Protein AF-A0A1M4LFA0-F1 (afdb_monomer)

Sequence (51 aa):
MNQNTPSPKKAVTLSGDQSSGGDSAGSTLTPMLIGGLVLVIIGGIAVMMFV

Solvent-accessible surface area (backbone atoms only — not comparable to full-atom values): 3379 Å² total; per-residue (Å²): 142,83,91,83,74,81,73,79,73,76,75,79,72,77,50,63,59,68,76,57,51,58,55,97,84,71,44,69,50,59,60,50,53,52,53,51,51,53,52,51,53,53,52,50,52,54,52,62,73,74,108

Secondary structure (DSSP, 8-state):
----PPP--------HHHHTT--TT--SHHHHHHHHHHHHHHHHHHHHHH-

Radius of gyration: 23.6 Å; Cα contacts (8 Å, |Δi|>4): 8; chains: 1; bounding box: 57×36×57 Å

Structure (mmCIF, N/CA/C/O backbone):
data_AF-A0A1M4LFA0-F1
#
_entry.id   AF-A0A1M4LFA0-F1
#
loop_
_atom_site.group_PDB
_atom_site.id
_atom_site.type_symbol
_atom_site.label_atom_id
_atom_site.label_alt_id
_atom_site.label_comp_id
_atom_site.label_asym_id
_atom_site.label_entity_id
_atom_site.label_seq_id
_atom_site.pdbx_PDB_ins_code
_atom_site.Cartn_x
_atom_site.Cartn_y
_atom_site.Cartn_z
_atom_site.occupancy
_atom_site.B_iso_or_equiv
_atom_site.auth_seq_id
_atom_site.auth_comp_id
_atom_site.auth_asym_id
_atom_site.auth_atom_id
_atom_site.pdbx_PDB_model_num
ATOM 1 N N . MET A 1 1 ? -44.667 -28.071 38.855 1.00 39.22 1 MET A N 1
ATOM 2 C CA . MET A 1 1 ? -43.637 -27.019 38.728 1.00 39.22 1 MET A CA 1
ATOM 3 C C . MET A 1 1 ? -42.535 -27.565 37.820 1.00 39.22 1 MET A C 1
ATOM 5 O O . MET A 1 1 ? -41.788 -28.413 38.279 1.00 39.22 1 MET A O 1
ATOM 9 N N . ASN A 1 2 ? -42.497 -27.205 36.531 1.00 42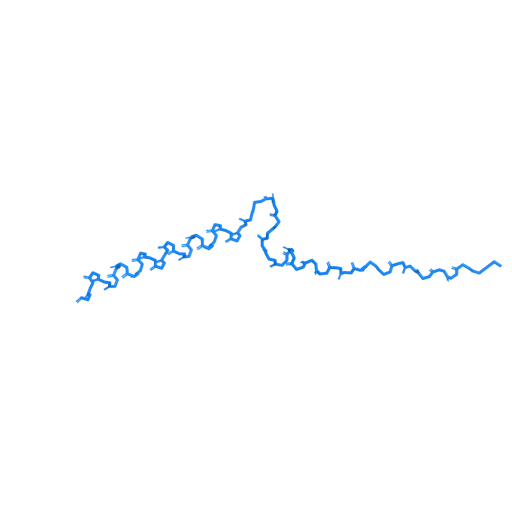.81 2 ASN A N 1
ATOM 10 C CA . ASN A 1 2 ? -41.489 -27.706 35.580 1.00 42.81 2 ASN A CA 1
ATOM 11 C C . ASN A 1 2 ? -40.867 -26.518 34.823 1.00 42.81 2 ASN A C 1
ATOM 13 O O . ASN A 1 2 ? -41.540 -25.887 34.014 1.00 42.81 2 ASN A O 1
ATOM 17 N N . GLN A 1 3 ? -39.616 -26.186 35.146 1.00 58.06 3 GLN A N 1
ATOM 18 C CA . GLN A 1 3 ? -38.902 -24.967 34.731 1.00 58.06 3 GLN A CA 1
ATOM 19 C C . GLN A 1 3 ? -38.018 -25.209 33.492 1.00 58.06 3 GLN A C 1
ATOM 21 O O . GLN A 1 3 ? -36.800 -25.089 33.563 1.00 58.06 3 GLN A O 1
ATOM 26 N N . ASN A 1 4 ? -38.615 -25.537 32.344 1.00 59.56 4 ASN A N 1
ATOM 27 C CA . ASN A 1 4 ? -37.881 -25.606 31.072 1.00 59.56 4 ASN A CA 1
ATOM 28 C C . ASN A 1 4 ? -38.114 -24.334 30.249 1.00 59.56 4 ASN A C 1
ATOM 30 O O . ASN A 1 4 ? -38.862 -24.341 29.273 1.00 59.56 4 ASN A O 1
ATOM 34 N N . THR A 1 5 ? -37.477 -23.232 30.641 1.00 62.12 5 THR A N 1
ATOM 35 C CA . THR A 1 5 ? -37.384 -22.035 29.794 1.00 62.12 5 THR A CA 1
ATOM 36 C C . THR A 1 5 ? -36.110 -22.117 28.951 1.00 62.12 5 THR A C 1
ATOM 38 O O . THR A 1 5 ? -35.023 -22.189 29.530 1.00 62.12 5 THR A O 1
ATOM 41 N N . PRO A 1 6 ? -36.191 -22.120 27.608 1.00 57.00 6 PRO A N 1
ATOM 42 C CA . PRO A 1 6 ? -35.006 -22.118 26.761 1.00 57.00 6 PRO A CA 1
ATOM 43 C C . PRO A 1 6 ? -34.221 -20.823 26.992 1.00 57.00 6 PRO A C 1
ATOM 45 O O . PRO A 1 6 ? -34.744 -19.727 26.795 1.00 57.00 6 PRO A O 1
ATOM 48 N N . SER A 1 7 ? -32.966 -20.956 27.427 1.00 61.28 7 SER A N 1
ATOM 49 C CA . SER A 1 7 ? -32.020 -19.848 27.560 1.00 61.28 7 SER A CA 1
ATOM 50 C C . SER A 1 7 ? -32.003 -19.022 26.271 1.00 61.28 7 SER A C 1
ATOM 52 O O . SER A 1 7 ? -31.929 -19.618 25.188 1.00 61.28 7 SER A O 1
ATOM 54 N N . PRO A 1 8 ? -32.048 -17.679 26.337 1.00 55.47 8 PRO A N 1
ATOM 55 C CA . PRO A 1 8 ? -31.941 -16.867 25.139 1.00 55.47 8 PRO A CA 1
ATOM 56 C C . PRO A 1 8 ? -30.574 -17.155 24.526 1.00 55.47 8 PRO A C 1
ATOM 58 O O . PRO A 1 8 ? -29.536 -16.818 25.098 1.00 55.47 8 PRO A O 1
ATOM 61 N N . LYS A 1 9 ? -30.567 -17.845 23.378 1.00 57.41 9 LYS A N 1
ATOM 62 C CA . LYS A 1 9 ? -29.381 -17.962 22.534 1.00 57.41 9 LYS A CA 1
ATOM 63 C C . LYS A 1 9 ? -28.921 -16.535 22.302 1.00 57.41 9 LYS A C 1
ATOM 65 O O . LYS A 1 9 ? -29.624 -15.778 21.637 1.00 57.41 9 LYS A O 1
ATOM 70 N N . LYS A 1 10 ? -27.790 -16.167 22.910 1.00 56.31 10 LYS A N 1
ATOM 71 C CA . LYS A 1 10 ? -27.069 -14.931 22.628 1.00 56.31 10 LYS A CA 1
ATOM 72 C C . LYS A 1 10 ? -26.969 -14.878 21.113 1.00 56.31 10 LYS A C 1
ATOM 74 O O . LYS A 1 10 ? -26.254 -15.692 20.530 1.00 56.31 10 LYS A O 1
ATOM 79 N N . ALA A 1 11 ? -27.785 -14.034 20.486 1.00 56.25 11 ALA A N 1
ATOM 80 C CA . ALA A 1 11 ? -27.690 -13.812 19.064 1.00 56.25 11 ALA A CA 1
ATOM 81 C C . ALA A 1 11 ? -26.250 -13.361 18.867 1.00 56.25 11 ALA A C 1
ATOM 83 O O . ALA A 1 11 ? -25.840 -12.326 19.391 1.00 56.25 11 ALA A O 1
ATOM 84 N N . VAL A 1 12 ? -25.449 -14.202 18.222 1.00 58.81 12 VAL A N 1
ATOM 85 C CA . VAL A 1 12 ? -24.173 -13.767 17.683 1.00 58.81 12 VAL A CA 1
ATOM 86 C C . VAL A 1 12 ? -24.580 -12.896 16.508 1.00 58.81 12 VAL A C 1
ATOM 88 O O . VAL A 1 12 ? -24.615 -13.336 15.364 1.00 58.81 12 VAL A O 1
AT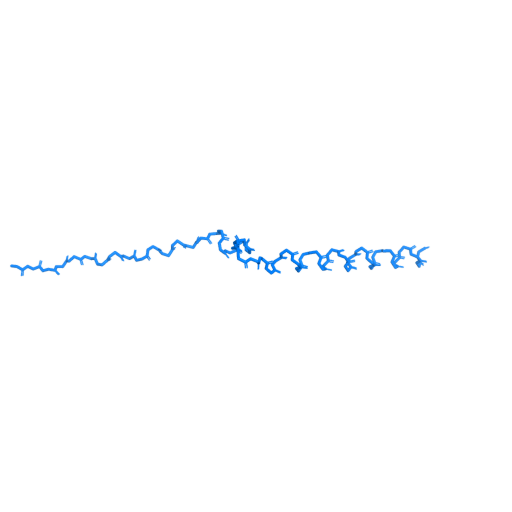OM 91 N N . THR A 1 13 ? -25.021 -11.678 16.816 1.00 57.06 13 THR A N 1
ATOM 92 C CA . THR A 1 13 ? -24.985 -10.566 15.890 1.00 57.06 13 THR A CA 1
ATOM 93 C C . THR A 1 13 ? -23.516 -10.443 15.546 1.00 57.06 13 THR A C 1
ATOM 95 O O . THR A 1 13 ? -22.724 -9.865 16.284 1.00 57.06 13 THR A O 1
ATOM 98 N N . LEU A 1 14 ? -23.139 -11.122 14.466 1.00 59.06 14 LEU A N 1
ATOM 99 C CA . LEU A 1 14 ? -21.959 -10.817 13.688 1.00 59.06 14 LEU A CA 1
ATOM 100 C C . LEU A 1 14 ? -22.176 -9.376 13.236 1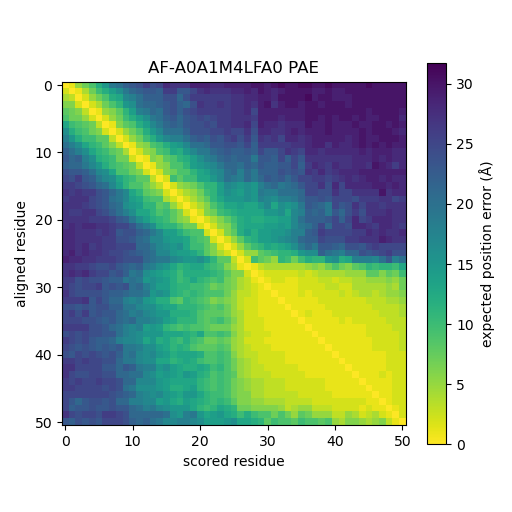.00 59.06 14 LEU A C 1
ATOM 102 O O . LEU A 1 14 ? -22.769 -9.135 12.188 1.00 59.06 14 LEU A O 1
ATOM 106 N N . SER A 1 15 ? -21.829 -8.421 14.099 1.00 56.25 15 SER A N 1
ATOM 107 C CA . SER A 1 15 ? -21.822 -7.011 13.756 1.00 56.25 15 SER A CA 1
ATOM 108 C C . SER A 1 15 ? -20.850 -6.881 12.593 1.00 56.25 15 SER A C 1
ATOM 110 O O . SER A 1 15 ? -19.635 -6.922 12.783 1.00 56.25 15 SER A O 1
ATOM 112 N N . GLY A 1 16 ? -21.383 -6.774 11.375 1.00 54.06 16 GLY A N 1
ATOM 113 C CA . GLY A 1 16 ? -20.600 -6.436 10.187 1.00 54.06 16 GLY A CA 1
ATOM 114 C C . GLY A 1 16 ? -19.824 -5.132 10.392 1.00 54.06 16 GLY A C 1
ATOM 115 O O . GLY A 1 16 ? -18.735 -4.979 9.839 1.00 54.06 16 GLY A O 1
ATOM 116 N N . ASP A 1 17 ? -20.316 -4.268 11.285 1.00 53.81 17 ASP A N 1
ATOM 117 C CA . ASP A 1 17 ? -19.643 -3.072 11.796 1.00 53.81 17 ASP A CA 1
ATOM 118 C C . ASP A 1 17 ? -18.296 -3.379 12.474 1.00 53.81 17 ASP A C 1
ATOM 120 O O . ASP A 1 17 ? -17.320 -2.665 12.262 1.00 53.81 17 ASP A O 1
ATOM 124 N N . GLN A 1 18 ? -18.193 -4.499 13.200 1.00 50.53 18 GLN A N 1
ATOM 125 C CA . GLN A 1 18 ? -16.965 -4.913 13.890 1.00 50.53 18 GLN A CA 1
ATOM 126 C C . GLN A 1 18 ? -15.977 -5.627 12.953 1.00 50.53 18 GLN A C 1
ATOM 128 O O . GLN A 1 18 ? -14.766 -5.583 13.161 1.00 50.53 18 GLN A O 1
ATOM 133 N N . SER A 1 19 ? -16.473 -6.248 11.875 1.00 54.38 19 SER A N 1
ATOM 134 C CA . SER A 1 19 ? -15.612 -6.782 10.805 1.00 54.38 19 SER A CA 1
ATOM 135 C C . SER A 1 19 ? -15.059 -5.692 9.879 1.00 54.38 19 SER A C 1
ATOM 137 O O . SER A 1 19 ? -14.062 -5.908 9.194 1.00 54.38 19 SER A O 1
ATOM 139 N N . SER A 1 20 ? -15.675 -4.507 9.893 1.00 56.97 20 SER A N 1
ATOM 140 C CA . SER A 1 20 ? -15.333 -3.378 9.026 1.00 56.97 20 SER A CA 1
ATOM 141 C C . SER A 1 20 ? -14.356 -2.405 9.688 1.00 56.97 20 SER A C 1
ATOM 143 O O . SER A 1 20 ? -14.470 -1.209 9.478 1.00 56.97 20 SER A O 1
ATOM 145 N N . GLY A 1 21 ? -13.416 -2.878 10.518 1.00 55.47 21 GLY A N 1
ATOM 146 C CA . GLY A 1 21 ? -12.313 -2.075 11.084 1.00 55.47 21 GLY A CA 1
ATOM 147 C C . GLY A 1 21 ? -12.703 -0.714 11.684 1.00 55.47 21 GLY A C 1
ATOM 148 O O . GLY A 1 21 ? -11.863 0.184 11.763 1.00 55.47 21 GLY A O 1
ATOM 149 N N . GLY A 1 22 ? -13.967 -0.549 12.067 1.00 59.59 22 GLY A N 1
ATOM 150 C CA . GLY A 1 22 ? -14.622 0.726 12.321 1.00 59.59 22 GLY A CA 1
ATOM 151 C C . GLY A 1 22 ? -15.136 0.817 13.745 1.00 59.59 22 GLY A C 1
ATOM 152 O O . GLY A 1 22 ? -16.168 1.429 13.980 1.00 59.59 22 GLY A O 1
ATOM 153 N N . ASP A 1 23 ? -14.436 0.213 14.703 1.00 55.28 23 ASP A N 1
ATOM 154 C CA . ASP A 1 23 ? -14.702 0.494 16.105 1.00 55.28 23 ASP A CA 1
ATOM 155 C C . ASP A 1 23 ? -14.056 1.849 16.432 1.00 55.28 23 ASP A C 1
ATOM 157 O O . ASP A 1 23 ? -12.846 2.045 16.288 1.00 55.28 23 ASP A O 1
ATOM 161 N N . SER A 1 24 ? -14.891 2.806 16.842 1.00 55.88 24 SER A N 1
ATOM 162 C CA . SER A 1 24 ? -14.606 4.215 17.167 1.00 55.88 24 SER A CA 1
ATOM 163 C C . SER A 1 24 ? -13.582 4.450 18.300 1.00 55.88 24 SER A C 1
ATOM 165 O O . SER A 1 24 ? -13.577 5.510 18.920 1.00 55.88 24 SER A O 1
ATOM 167 N N . ALA A 1 25 ? -12.709 3.479 18.578 1.00 59.44 25 ALA A N 1
ATOM 168 C CA . ALA A 1 25 ? -11.662 3.487 19.599 1.00 59.44 25 ALA A CA 1
ATOM 169 C C . ALA A 1 25 ? -10.236 3.674 19.029 1.00 59.44 25 ALA A C 1
ATOM 171 O O . ALA A 1 25 ? -9.256 3.511 19.750 1.00 59.44 25 ALA A O 1
ATOM 172 N N . GLY A 1 26 ? -10.108 4.047 17.752 1.00 63.31 26 GLY A N 1
ATOM 173 C CA . GLY A 1 26 ? -8.820 4.218 17.073 1.00 63.31 26 GLY A CA 1
ATOM 174 C C . GLY A 1 26 ? -8.592 3.096 16.070 1.00 63.31 26 GLY A C 1
ATOM 175 O 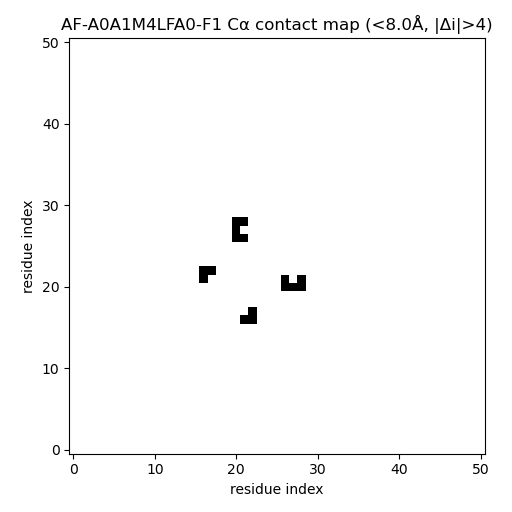O . GLY A 1 26 ? -7.862 2.144 16.332 1.00 63.31 26 GLY A O 1
ATOM 176 N N . SER A 1 27 ? -9.259 3.207 14.920 1.00 64.81 27 SER A N 1
ATOM 177 C CA . SER A 1 27 ? -9.149 2.253 13.817 1.00 64.81 27 SER A CA 1
ATOM 178 C C . SER A 1 27 ? -7.687 2.086 13.397 1.00 64.81 27 SER A C 1
ATOM 180 O O . SER A 1 27 ? -7.059 3.042 12.949 1.00 64.81 27 SER A O 1
ATOM 182 N N . THR A 1 28 ? -7.149 0.870 13.520 1.00 71.88 28 THR A N 1
ATOM 183 C CA . THR A 1 28 ? -5.842 0.477 12.962 1.00 71.88 28 THR A CA 1
ATOM 184 C C . THR A 1 28 ? -5.911 0.244 11.449 1.00 71.88 28 THR A C 1
ATOM 186 O O . THR A 1 28 ? -4.880 0.201 10.778 1.00 71.88 28 THR A O 1
ATOM 189 N N . LEU A 1 29 ? -7.124 0.155 10.892 1.00 79.31 29 LEU A N 1
ATOM 190 C CA . LEU A 1 29 ? -7.374 -0.007 9.463 1.00 79.31 29 LEU A CA 1
ATOM 191 C C . LEU A 1 29 ? -7.017 1.273 8.695 1.00 79.31 29 LEU A C 1
ATOM 193 O O . LEU A 1 29 ? -6.301 1.226 7.698 1.00 79.31 29 LEU A O 1
ATOM 197 N N . THR A 1 30 ? -7.457 2.430 9.191 1.00 82.75 30 THR A N 1
ATOM 198 C CA . THR A 1 30 ? -7.188 3.736 8.574 1.00 82.75 30 THR A CA 1
ATOM 199 C C . THR A 1 30 ? -5.690 4.049 8.422 1.00 82.75 30 THR A C 1
ATOM 201 O O . THR A 1 30 ? -5.278 4.369 7.305 1.00 82.75 30 THR A O 1
ATOM 204 N N . PRO A 1 31 ? -4.830 3.928 9.459 1.00 85.62 31 PRO A N 1
ATOM 205 C CA . PRO A 1 31 ? -3.397 4.169 9.305 1.00 85.62 31 PRO A CA 1
ATOM 206 C C . PRO A 1 31 ? -2.725 3.147 8.378 1.00 85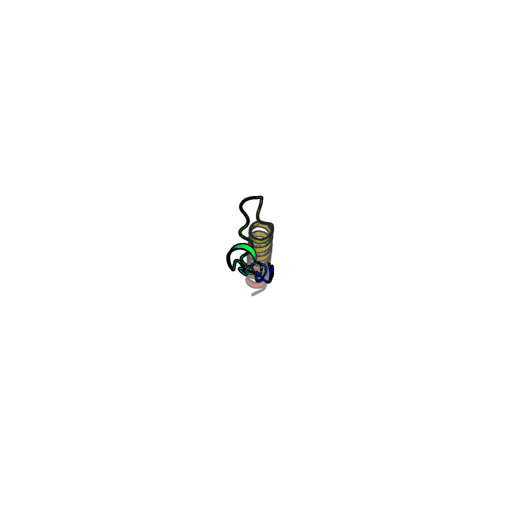.62 31 PRO A C 1
ATOM 208 O O . PRO A 1 31 ? -1.795 3.510 7.661 1.00 85.62 31 PRO A O 1
ATOM 211 N N . MET A 1 32 ? -3.210 1.901 8.320 1.00 88.75 32 MET A N 1
ATOM 212 C CA . MET A 1 32 ? -2.688 0.884 7.400 1.00 88.75 32 MET A CA 1
ATOM 213 C C . MET A 1 32 ? -3.013 1.211 5.934 1.00 88.75 32 MET A C 1
ATOM 215 O O . MET A 1 32 ? -2.136 1.112 5.076 1.00 88.75 32 MET A O 1
ATOM 219 N N . LEU A 1 33 ? -4.241 1.658 5.646 1.00 90.31 33 LEU A N 1
ATOM 220 C CA . LEU A 1 33 ? -4.650 2.087 4.304 1.00 90.31 33 LEU A CA 1
ATOM 221 C C . LEU A 1 33 ? -3.878 3.326 3.840 1.00 90.31 33 LEU A C 1
ATOM 223 O O . LEU A 1 33 ? -3.404 3.366 2.705 1.00 90.31 33 LEU A O 1
ATOM 227 N N . ILE A 1 34 ? -3.701 4.309 4.727 1.00 93.38 34 ILE A N 1
ATOM 228 C CA . ILE A 1 34 ? -2.901 5.506 4.440 1.00 93.38 34 ILE A CA 1
ATOM 229 C C . ILE A 1 34 ? -1.444 5.113 4.162 1.00 93.38 34 ILE A C 1
ATOM 231 O O . ILE A 1 34 ? -0.876 5.553 3.165 1.00 93.38 34 ILE A O 1
ATOM 235 N N . GLY A 1 35 ? -0.851 4.246 4.989 1.00 95.62 35 GLY A N 1
ATOM 236 C CA . GLY A 1 35 ? 0.519 3.766 4.790 1.00 95.62 35 GLY A CA 1
ATOM 237 C C . GLY A 1 35 ? 0.710 3.044 3.453 1.00 95.62 35 GLY A C 1
ATOM 238 O O . GLY A 1 35 ? 1.666 3.323 2.728 1.00 95.62 35 GLY A O 1
ATOM 239 N N . GLY A 1 36 ? -0.231 2.167 3.088 1.00 95.69 36 GLY A N 1
ATOM 240 C CA . GLY A 1 36 ? -0.221 1.476 1.798 1.00 95.69 36 GLY A CA 1
ATOM 241 C C . GLY A 1 36 ? -0.339 2.434 0.611 1.00 95.69 36 GLY A C 1
ATOM 242 O O . GLY A 1 36 ? 0.431 2.327 -0.343 1.00 95.69 36 GLY A O 1
ATOM 243 N N . LEU A 1 37 ? -1.245 3.414 0.686 1.00 96.81 37 LEU A N 1
ATOM 244 C CA . LEU A 1 37 ? -1.425 4.418 -0.364 1.00 96.81 37 LEU A CA 1
ATOM 245 C C . LEU A 1 37 ? -0.149 5.240 -0.595 1.00 96.81 37 LEU A C 1
ATOM 247 O O . LEU A 1 37 ? 0.256 5.437 -1.739 1.00 96.81 37 LEU A O 1
ATOM 251 N N . VAL A 1 38 ? 0.512 5.679 0.479 1.00 97.88 38 VAL A N 1
ATOM 252 C CA . VAL A 1 38 ? 1.768 6.439 0.386 1.00 97.88 38 VAL A CA 1
ATOM 253 C C . VAL A 1 38 ? 2.863 5.615 -0.295 1.00 97.88 38 VAL A C 1
ATOM 255 O O . VAL A 1 38 ? 3.538 6.125 -1.189 1.00 97.88 38 VAL A O 1
ATOM 258 N N . LEU A 1 39 ? 3.007 4.333 0.059 1.00 97.06 39 LEU A N 1
ATOM 259 C CA . LEU A 1 39 ? 3.976 3.437 -0.584 1.00 97.06 39 LEU A CA 1
ATOM 260 C C . LEU A 1 39 ? 3.724 3.280 -2.088 1.00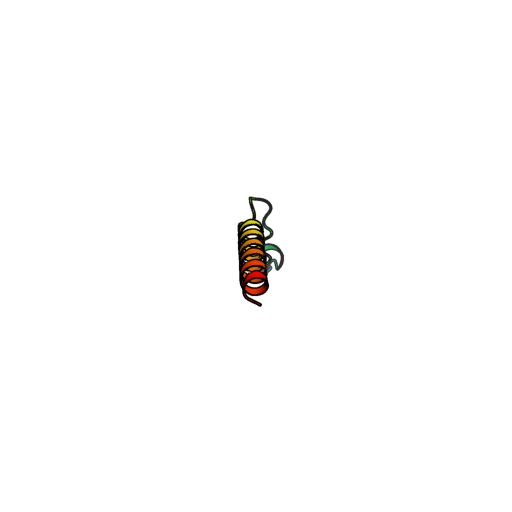 97.06 39 LEU A C 1
ATOM 262 O O . LEU A 1 39 ? 4.671 3.337 -2.873 1.00 97.06 39 LEU A O 1
ATOM 266 N N . VAL A 1 40 ? 2.461 3.121 -2.497 1.00 97.50 40 VAL A N 1
ATOM 267 C CA . VAL A 1 40 ? 2.086 3.007 -3.915 1.00 97.50 40 VAL A CA 1
ATOM 268 C C . VAL A 1 40 ? 2.426 4.285 -4.679 1.00 97.50 40 VAL A C 1
ATOM 270 O O . VAL A 1 40 ? 2.994 4.205 -5.766 1.00 97.50 40 VAL A O 1
ATOM 273 N N . ILE A 1 41 ? 2.131 5.458 -4.110 1.00 97.88 41 ILE A N 1
ATOM 274 C CA . ILE A 1 41 ? 2.450 6.747 -4.739 1.00 97.88 41 ILE A CA 1
ATOM 275 C C . ILE A 1 41 ? 3.963 6.882 -4.939 1.00 97.88 41 ILE A C 1
ATOM 277 O O . ILE A 1 41 ? 4.408 7.202 -6.040 1.00 97.88 41 ILE A O 1
ATOM 281 N N . ILE A 1 42 ? 4.760 6.597 -3.905 1.00 98.00 42 ILE A N 1
ATOM 282 C CA . ILE A 1 42 ? 6.225 6.686 -3.984 1.00 98.00 42 ILE A CA 1
ATOM 283 C C . ILE A 1 42 ? 6.771 5.714 -5.035 1.00 98.00 42 ILE A C 1
ATOM 285 O O . ILE A 1 42 ? 7.588 6.109 -5.865 1.00 98.00 42 ILE A O 1
ATOM 289 N N . GLY A 1 43 ? 6.301 4.464 -5.037 1.00 96.75 43 GLY A N 1
ATOM 290 C CA . GLY A 1 43 ? 6.707 3.466 -6.028 1.00 96.75 43 GLY A CA 1
ATOM 291 C C . GLY A 1 43 ? 6.347 3.877 -7.456 1.00 96.75 43 GLY A C 1
ATOM 292 O O . GLY A 1 43 ? 7.174 3.759 -8.355 1.00 96.75 43 GLY A O 1
ATOM 293 N N . GLY A 1 44 ? 5.146 4.425 -7.662 1.00 97.56 44 GLY A N 1
ATOM 294 C CA . GLY A 1 44 ? 4.705 4.931 -8.961 1.00 97.56 44 GLY A CA 1
ATOM 295 C C . GLY A 1 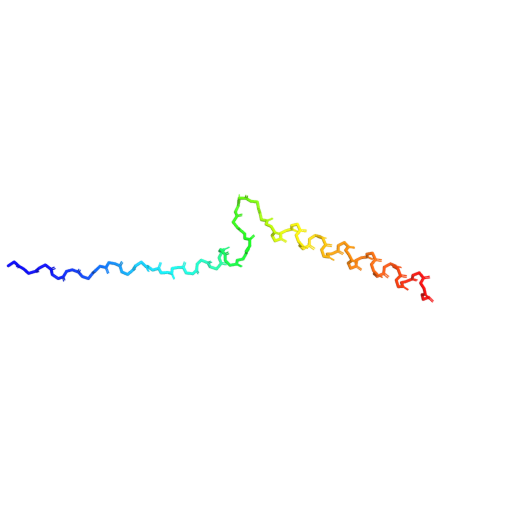44 ? 5.566 6.088 -9.466 1.00 97.56 44 GLY A C 1
ATOM 296 O O . GLY A 1 44 ? 5.980 6.076 -10.622 1.00 97.56 44 GLY A O 1
ATOM 297 N N . ILE A 1 45 ? 5.896 7.048 -8.594 1.00 97.56 45 ILE A N 1
ATOM 298 C CA . ILE A 1 45 ? 6.803 8.157 -8.928 1.00 97.56 45 ILE A CA 1
ATOM 299 C C . ILE A 1 45 ? 8.193 7.624 -9.279 1.00 97.56 45 ILE A C 1
ATOM 301 O O . ILE A 1 45 ? 8.770 8.055 -10.273 1.00 97.56 45 ILE A O 1
ATOM 305 N N . ALA A 1 46 ? 8.719 6.676 -8.498 1.00 96.81 46 ALA A N 1
ATOM 306 C CA . ALA A 1 46 ? 10.016 6.071 -8.772 1.00 96.81 46 ALA A CA 1
ATOM 307 C C . ALA A 1 46 ? 10.039 5.421 -10.161 1.00 96.81 46 ALA A C 1
ATOM 309 O O . ALA A 1 46 ? 10.933 5.718 -10.940 1.00 96.81 46 ALA A O 1
ATOM 310 N N . VAL A 1 47 ? 9.030 4.616 -10.512 1.00 97.06 47 VAL A N 1
ATOM 311 C CA . VAL A 1 47 ? 8.921 4.012 -11.852 1.00 97.06 47 VAL A CA 1
ATOM 312 C C . VAL A 1 47 ? 8.844 5.083 -12.945 1.00 97.06 47 VAL A C 1
ATOM 314 O O . VAL A 1 47 ? 9.560 4.973 -13.933 1.00 97.06 47 VAL A O 1
ATOM 317 N N . MET A 1 48 ? 8.044 6.137 -12.753 1.00 96.25 48 MET A N 1
ATOM 318 C CA . MET A 1 48 ? 7.928 7.255 -13.705 1.00 96.25 48 MET A CA 1
ATOM 319 C C . MET A 1 48 ? 9.242 8.015 -13.919 1.00 96.25 48 MET A C 1
ATOM 321 O O . MET A 1 48 ? 9.442 8.570 -14.987 1.00 96.25 48 MET A O 1
ATOM 325 N N . MET A 1 49 ? 10.138 8.043 -12.930 1.00 96.00 49 MET A N 1
ATOM 326 C CA . MET A 1 49 ? 11.464 8.657 -13.077 1.00 96.00 49 MET A CA 1
ATOM 327 C C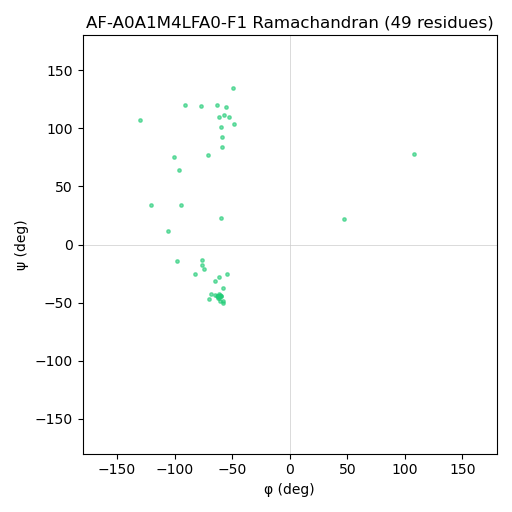 . MET A 1 49 ? 12.430 7.813 -13.920 1.00 96.00 49 MET A C 1
ATOM 329 O O . MET A 1 49 ? 13.423 8.346 -14.407 1.00 96.00 49 MET A O 1
ATOM 333 N N . PHE A 1 50 ? 12.179 6.507 -14.051 1.00 87.94 50 PHE A N 1
ATOM 334 C CA . PHE A 1 50 ? 13.018 5.585 -14.826 1.00 87.94 50 PHE A CA 1
ATOM 335 C C . PHE A 1 50 ? 12.487 5.307 -16.241 1.00 87.94 50 PHE A C 1
ATOM 3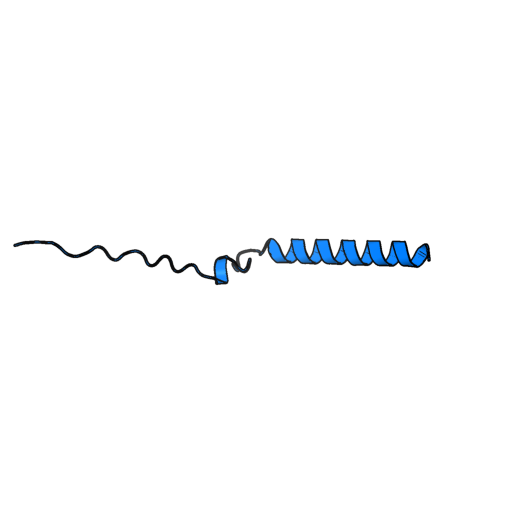37 O O . PHE A 1 50 ? 13.229 4.745 -17.048 1.00 87.94 50 PHE A O 1
ATOM 344 N N . VAL A 1 51 ? 11.229 5.662 -16.523 1.00 83.62 51 VAL A N 1
ATOM 345 C CA . VAL A 1 51 ? 10.608 5.616 -17.861 1.00 83.62 51 VAL A CA 1
ATOM 346 C C . VAL A 1 51 ? 10.958 6.880 -18.635 1.00 83.62 51 VAL A C 1
ATOM 348 O O . VAL A 1 51 ? 11.318 6.736 -19.823 1.00 83.62 51 VAL A O 1
#

pLDDT: mean 73.3, std 19.04, range [39.22, 98.0]

Mean predicted aligned error: 15.26 Å

Foldseek 3Di:
DDDPDPDPPPPPPPVVCVVVQNDPPDRPPVVVVVVVVVVVVVVVVVVVVVD